Protein AF-A0A9P6KMV6-F1 (afdb_monomer)

Organism: NCBI:txid565426

Sequence (103 aa):
MFALCTGVDFPGIVFVLHESTPPSMIDFCQEGGRPDRSGKVASSVIIVEPGEVETRLQQGGELADVCTMGIYIQNNGCRRDKISEYTYVERVECSDVDSAGWD

Radius of gyration: 14.6 Å; Cα contacts (8 Å, |Δi|>4): 104; chains: 1; bounding box: 34×30×36 Å

Structure (mmCIF, N/CA/C/O backbone):
data_AF-A0A9P6KMV6-F1
#
_entry.id   AF-A0A9P6KMV6-F1
#
loop_
_atom_site.group_PDB
_atom_site.id
_atom_site.type_symbol
_atom_site.label_atom_id
_atom_site.label_alt_id
_atom_site.label_comp_id
_atom_site.label_asym_id
_atom_site.label_entity_id
_atom_site.label_seq_id
_atom_site.pdbx_PDB_ins_code
_atom_site.Cartn_x
_atom_site.Cartn_y
_atom_site.Cartn_z
_atom_site.occupancy
_atom_site.B_iso_or_equiv
_atom_site.auth_seq_id
_atom_site.auth_comp_id
_atom_site.auth_asym_id
_atom_site.auth_atom_id
_atom_site.pdbx_PDB_model_num
ATOM 1 N N . MET A 1 1 ? 2.308 -12.266 11.494 1.00 34.38 1 MET A N 1
ATOM 2 C CA . MET A 1 1 ? 2.065 -12.758 10.123 1.00 34.38 1 MET A CA 1
ATOM 3 C C . MET A 1 1 ? 3.427 -13.064 9.520 1.00 34.38 1 MET A C 1
ATOM 5 O O . MET A 1 1 ? 4.282 -12.192 9.585 1.00 34.38 1 MET A O 1
ATOM 9 N N . PHE A 1 2 ? 3.673 -14.290 9.056 1.00 29.47 2 PHE A N 1
ATOM 10 C CA . PHE A 1 2 ? 4.933 -14.649 8.398 1.00 29.47 2 PHE A CA 1
ATOM 11 C C . PHE A 1 2 ? 4.964 -14.012 7.007 1.00 29.47 2 PHE A C 1
ATOM 13 O O . PHE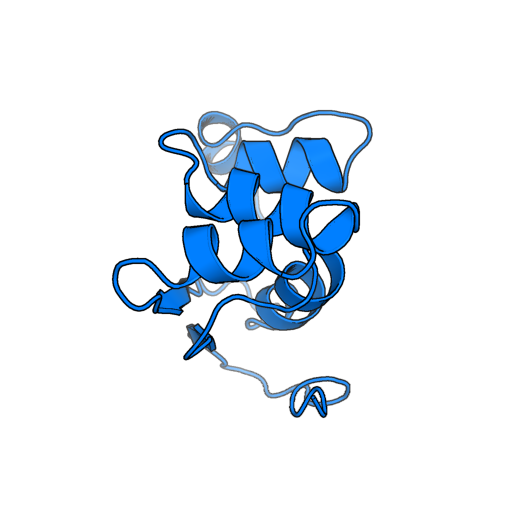 A 1 2 ? 4.081 -14.283 6.197 1.00 29.47 2 PHE A O 1
ATOM 20 N N . ALA A 1 3 ? 5.961 -13.171 6.745 1.00 43.88 3 ALA A N 1
ATOM 21 C CA . ALA A 1 3 ? 6.245 -12.659 5.41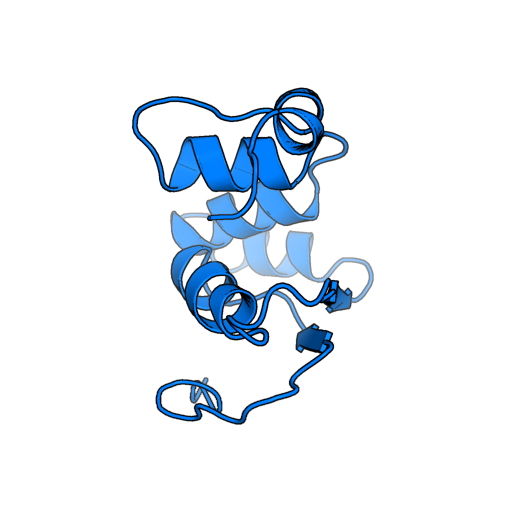4 1.00 43.88 3 ALA A CA 1
ATOM 22 C C . ALA A 1 3 ? 6.762 -13.822 4.546 1.00 43.88 3 ALA A C 1
ATOM 24 O O . ALA A 1 3 ? 7.941 -14.164 4.559 1.00 43.88 3 ALA A O 1
ATOM 25 N N . LEU A 1 4 ? 5.855 -14.478 3.818 1.00 47.56 4 LEU A N 1
ATOM 26 C CA . LEU A 1 4 ? 6.157 -15.580 2.889 1.00 47.56 4 LEU A CA 1
ATOM 27 C C . LEU A 1 4 ? 7.018 -15.141 1.689 1.00 47.56 4 LEU A C 1
ATOM 29 O O . LEU A 1 4 ? 7.472 -15.981 0.915 1.00 47.56 4 LEU A O 1
ATOM 33 N N . CYS A 1 5 ? 7.270 -13.839 1.554 1.00 41.91 5 CYS A N 1
ATOM 34 C CA . CYS A 1 5 ? 8.014 -13.246 0.452 1.00 41.91 5 CYS A CA 1
ATOM 35 C C . CYS A 1 5 ? 9.447 -12.830 0.826 1.00 41.91 5 CYS A C 1
ATOM 37 O O . CYS A 1 5 ? 10.240 -12.577 -0.080 1.00 41.91 5 CYS A O 1
ATOM 39 N N . THR A 1 6 ? 9.844 -12.760 2.104 1.00 44.47 6 THR A N 1
ATOM 40 C CA . THR A 1 6 ? 11.210 -12.342 2.480 1.00 44.47 6 THR A CA 1
ATOM 41 C C . THR A 1 6 ? 12.231 -13.430 2.134 1.00 44.47 6 THR A C 1
ATOM 43 O O . THR A 1 6 ? 12.432 -14.381 2.880 1.00 44.47 6 THR A O 1
ATOM 46 N N . GLY A 1 7 ? 12.889 -13.283 0.978 1.00 43.72 7 GLY A N 1
ATOM 47 C CA . GLY A 1 7 ? 13.963 -14.178 0.516 1.00 43.72 7 GLY A CA 1
ATOM 48 C C . GLY A 1 7 ? 13.658 -14.960 -0.765 1.00 43.72 7 GLY A C 1
ATOM 49 O O . GLY A 1 7 ? 14.479 -15.770 -1.183 1.00 43.72 7 GLY A O 1
ATOM 50 N N . VAL A 1 8 ? 12.512 -14.704 -1.403 1.00 51.44 8 VAL A N 1
ATOM 51 C CA . VAL A 1 8 ? 12.128 -15.318 -2.679 1.00 51.44 8 VAL A CA 1
ATOM 52 C C . VAL A 1 8 ? 12.431 -14.353 -3.834 1.00 51.44 8 VAL A C 1
ATOM 54 O O . VAL A 1 8 ? 11.830 -13.281 -3.917 1.00 51.44 8 VAL A O 1
ATOM 57 N N . ASP A 1 9 ? 13.381 -14.718 -4.698 1.00 56.19 9 ASP A N 1
ATOM 58 C CA . ASP A 1 9 ? 13.779 -13.979 -5.907 1.00 56.19 9 ASP A CA 1
ATOM 59 C C . ASP A 1 9 ? 13.571 -14.884 -7.131 1.00 56.19 9 ASP A C 1
ATOM 61 O O . ASP A 1 9 ? 14.429 -15.699 -7.478 1.00 56.19 9 ASP A O 1
ATOM 65 N N . PHE A 1 10 ? 12.374 -14.816 -7.723 1.00 58.94 10 PHE A N 1
ATOM 66 C CA . PHE A 1 10 ? 12.053 -15.552 -8.943 1.00 58.94 10 PHE A CA 1
ATOM 67 C C . PHE A 1 10 ? 12.038 -14.593 -10.137 1.00 58.94 10 PHE A C 1
ATOM 69 O O . PHE A 1 10 ? 11.246 -13.645 -10.144 1.00 58.94 10 PHE A O 1
ATOM 76 N N . PRO A 1 11 ? 12.840 -14.848 -11.185 1.00 59.94 11 PRO A N 1
ATOM 77 C CA . PRO A 1 11 ? 12.732 -14.079 -12.414 1.00 59.94 11 PRO A CA 1
ATOM 78 C C . PRO A 1 11 ? 11.349 -14.293 -13.046 1.00 59.94 11 PRO A C 1
ATOM 80 O O . PRO A 1 11 ? 10.858 -15.419 -13.133 1.00 59.94 11 PRO A O 1
ATOM 83 N N . GLY A 1 12 ? 10.725 -13.207 -13.510 1.00 61.44 12 GLY A N 1
ATOM 84 C CA . GLY A 1 12 ? 9.432 -13.248 -14.200 1.00 61.44 12 GLY A CA 1
ATOM 85 C C . GLY A 1 12 ? 8.186 -13.131 -13.314 1.00 61.44 12 GLY A C 1
ATOM 86 O O . GLY A 1 12 ? 7.096 -13.457 -13.782 1.00 61.44 12 GLY A O 1
ATOM 87 N N . ILE A 1 13 ? 8.299 -12.649 -12.071 1.00 61.59 13 ILE A N 1
ATOM 88 C CA . ILE A 1 13 ? 7.119 -12.228 -11.295 1.00 61.59 13 ILE A CA 1
ATOM 89 C C . ILE A 1 13 ? 6.483 -11.018 -11.989 1.00 61.59 13 ILE A C 1
ATOM 91 O O . ILE A 1 13 ? 7.106 -9.965 -12.108 1.00 61.59 13 ILE A O 1
ATOM 95 N N . VAL A 1 14 ? 5.234 -11.177 -12.430 1.00 65.56 14 VAL A N 1
ATOM 96 C CA . VAL A 1 14 ? 4.465 -10.129 -13.127 1.00 65.56 14 VAL A CA 1
ATOM 97 C C . VAL A 1 14 ? 3.386 -9.485 -12.252 1.00 65.56 14 VAL A C 1
ATOM 99 O O . VAL A 1 14 ? 2.863 -8.429 -12.607 1.00 65.56 14 VAL A O 1
ATOM 102 N N . PHE A 1 15 ? 3.064 -10.074 -11.095 1.00 67.75 15 PHE A N 1
ATOM 103 C CA . PHE A 1 15 ? 2.167 -9.459 -10.118 1.00 67.75 15 PHE A CA 1
ATOM 104 C C . PHE A 1 15 ? 2.471 -9.879 -8.675 1.00 67.75 15 PHE A C 1
ATOM 106 O O . PHE A 1 15 ? 2.952 -10.985 -8.430 1.00 67.75 15 PHE A O 1
ATOM 113 N N . VAL A 1 16 ? 2.142 -8.997 -7.731 1.00 73.62 16 VAL A N 1
ATOM 114 C CA . VAL A 1 16 ? 2.114 -9.253 -6.282 1.00 73.62 16 VAL A CA 1
ATOM 115 C C . VAL A 1 16 ? 0.700 -8.949 -5.786 1.00 73.62 16 VAL A C 1
ATOM 117 O O . VAL A 1 16 ? 0.142 -7.903 -6.118 1.00 73.62 16 VAL A O 1
ATOM 120 N N . LEU A 1 17 ? 0.104 -9.874 -5.033 1.00 81.50 17 LEU A N 1
ATOM 121 C CA . LEU A 1 17 ? -1.261 -9.762 -4.519 1.00 81.50 17 LEU A CA 1
ATOM 122 C C . LEU A 1 17 ? -1.260 -9.865 -2.993 1.00 81.50 17 LEU A C 1
ATOM 124 O O . LEU A 1 17 ? -0.816 -10.875 -2.449 1.00 81.50 17 LEU A O 1
ATOM 128 N N . HIS A 1 18 ? -1.818 -8.861 -2.323 1.00 82.75 18 HIS A N 1
ATOM 129 C CA . HIS A 1 18 ? -2.105 -8.898 -0.891 1.00 82.75 18 HIS A CA 1
ATOM 130 C C . HIS A 1 18 ? -3.612 -9.112 -0.686 1.00 82.75 18 HIS A C 1
ATOM 132 O O . HIS A 1 18 ? -4.418 -8.305 -1.145 1.00 82.75 18 HIS A O 1
ATOM 138 N N . GLU A 1 19 ? -3.992 -10.196 -0.004 1.00 82.19 19 GLU A N 1
ATOM 139 C CA . GLU A 1 19 ? -5.395 -10.553 0.298 1.00 82.19 19 GLU A CA 1
ATOM 140 C C . GLU A 1 19 ? -5.985 -9.751 1.477 1.00 82.19 19 GLU A C 1
ATOM 142 O O . GLU A 1 19 ? -7.173 -9.823 1.758 1.00 82.19 19 GLU A O 1
ATOM 147 N N . SER A 1 20 ? -5.161 -8.983 2.186 1.00 82.25 20 SER A N 1
ATOM 148 C CA . SER A 1 20 ? -5.605 -8.079 3.250 1.00 82.25 20 SER A CA 1
ATOM 149 C C . SER A 1 20 ? -4.659 -6.891 3.356 1.00 82.25 20 SER A C 1
ATOM 151 O O . SER A 1 20 ? -3.581 -6.887 2.748 1.00 82.25 20 SER A O 1
ATOM 153 N N . THR A 1 21 ? -5.025 -5.897 4.167 1.00 86.12 21 THR A N 1
ATOM 154 C CA . THR A 1 21 ? -4.170 -4.737 4.440 1.00 86.12 21 THR A CA 1
ATOM 155 C C . THR A 1 21 ? -2.796 -5.200 4.949 1.00 86.12 21 THR A C 1
ATOM 157 O O . THR A 1 21 ? -2.717 -5.926 5.953 1.00 86.12 21 THR A O 1
ATOM 160 N N . PRO A 1 22 ? -1.699 -4.790 4.287 1.00 88.00 22 PRO A N 1
ATOM 161 C CA . PRO A 1 22 ? -0.354 -5.034 4.782 1.00 88.00 22 PRO A CA 1
ATOM 162 C C . PRO A 1 22 ? -0.168 -4.491 6.210 1.00 88.00 22 PRO A C 1
ATOM 164 O O . PRO A 1 22 ? -0.772 -3.477 6.564 1.00 88.00 22 PRO A O 1
ATOM 167 N N . PRO A 1 23 ? 0.648 -5.146 7.053 1.00 83.56 23 PRO A N 1
ATOM 168 C CA . PRO A 1 23 ? 0.862 -4.710 8.432 1.00 83.56 23 PRO A CA 1
ATOM 169 C C . PRO A 1 23 ? 1.633 -3.384 8.544 1.00 83.56 23 PRO A C 1
ATOM 171 O O . PRO A 1 23 ? 1.420 -2.657 9.512 1.00 83.56 23 PRO A O 1
ATOM 174 N N . SER A 1 24 ? 2.484 -3.053 7.566 1.00 87.62 24 SER A N 1
ATOM 175 C CA . SER A 1 24 ? 3.196 -1.775 7.481 1.00 87.62 24 SER A CA 1
ATOM 176 C C . SER A 1 24 ? 3.493 -1.380 6.028 1.00 87.62 24 SER A C 1
ATOM 178 O O . SER A 1 24 ? 3.477 -2.220 5.122 1.00 87.62 24 SER A O 1
ATOM 180 N N . MET A 1 25 ? 3.813 -0.097 5.808 1.00 86.12 25 MET A N 1
ATOM 181 C CA . MET A 1 25 ? 4.251 0.411 4.497 1.00 86.12 25 MET A CA 1
ATOM 182 C C . MET A 1 25 ? 5.590 -0.186 4.064 1.00 86.12 25 MET A C 1
ATOM 184 O O . MET A 1 25 ? 5.813 -0.387 2.872 1.00 86.12 25 MET A O 1
ATOM 188 N N . ILE A 1 26 ? 6.477 -0.486 5.015 1.00 84.81 26 ILE A N 1
ATOM 189 C CA . ILE A 1 26 ? 7.772 -1.112 4.726 1.00 84.81 26 ILE A CA 1
ATOM 190 C C . ILE A 1 26 ? 7.553 -2.520 4.183 1.00 84.81 26 ILE A C 1
ATOM 192 O O . ILE A 1 26 ? 8.136 -2.858 3.154 1.00 84.81 26 ILE A O 1
ATOM 196 N N . ASP A 1 27 ? 6.688 -3.307 4.826 1.00 83.50 27 ASP A N 1
ATOM 197 C CA . ASP A 1 27 ? 6.373 -4.667 4.378 1.00 83.50 27 ASP A CA 1
ATOM 198 C C . ASP A 1 27 ? 5.768 -4.640 2.969 1.00 83.50 27 ASP A C 1
ATOM 200 O O . ASP A 1 27 ? 6.229 -5.351 2.078 1.00 83.50 27 ASP A O 1
ATOM 204 N N . PHE A 1 28 ? 4.817 -3.732 2.724 1.00 85.12 28 PHE A N 1
ATOM 205 C CA . PHE A 1 28 ? 4.229 -3.542 1.398 1.00 85.12 28 PHE A CA 1
ATOM 206 C C . PHE A 1 28 ? 5.276 -3.184 0.328 1.00 85.12 28 PHE A C 1
ATOM 208 O O . PHE A 1 28 ? 5.316 -3.806 -0.734 1.00 85.12 28 PHE A O 1
ATOM 215 N N . CYS A 1 29 ? 6.156 -2.216 0.597 1.00 81.62 29 CYS A N 1
ATOM 216 C CA . CYS A 1 29 ? 7.193 -1.802 -0.351 1.00 81.62 29 CYS A CA 1
ATOM 217 C C . CYS A 1 29 ? 8.232 -2.906 -0.606 1.00 81.62 29 CYS A C 1
ATOM 219 O O . CYS A 1 29 ? 8.676 -3.082 -1.742 1.00 81.62 29 CYS A O 1
ATOM 221 N N . GLN A 1 30 ? 8.620 -3.667 0.420 1.00 77.19 30 GLN A N 1
ATOM 222 C CA . GLN A 1 30 ? 9.577 -4.768 0.276 1.00 77.19 30 GLN A CA 1
ATOM 223 C C . GLN A 1 30 ? 9.001 -5.952 -0.505 1.00 77.19 30 GLN A C 1
ATOM 225 O O . GLN A 1 30 ? 9.734 -6.623 -1.235 1.00 77.19 30 GLN A O 1
ATOM 230 N N . GLU A 1 31 ? 7.708 -6.229 -0.351 1.00 73.19 31 GLU A N 1
ATOM 231 C CA . GLU A 1 31 ? 7.005 -7.269 -1.105 1.00 73.19 31 GLU A CA 1
ATOM 232 C C . GLU A 1 31 ? 6.746 -6.820 -2.552 1.00 73.19 31 GLU A C 1
ATOM 234 O O . GLU A 1 31 ? 7.014 -7.574 -3.489 1.00 73.19 31 GLU A O 1
ATOM 239 N N . GLY A 1 32 ? 6.325 -5.566 -2.747 1.00 63.66 32 GLY A N 1
ATOM 240 C CA . GLY A 1 32 ? 6.034 -4.972 -4.053 1.00 63.66 32 GLY A CA 1
ATOM 241 C C . GLY A 1 32 ? 7.259 -4.598 -4.897 1.00 63.66 32 GLY A C 1
ATOM 242 O O . GLY A 1 32 ? 7.125 -4.452 -6.107 1.00 63.66 32 GLY A O 1
ATOM 243 N N . GLY A 1 33 ? 8.449 -4.471 -4.302 1.00 60.22 33 GLY A N 1
ATOM 244 C CA . GLY A 1 33 ? 9.714 -4.180 -4.998 1.00 60.22 33 GLY A CA 1
ATOM 245 C C . GLY A 1 33 ? 10.415 -5.400 -5.614 1.00 60.22 33 GLY A C 1
ATOM 246 O O . GLY A 1 33 ? 11.549 -5.291 -6.079 1.00 60.22 33 GLY A O 1
ATOM 247 N N . ARG A 1 34 ? 9.772 -6.572 -5.580 1.00 57.84 34 ARG A N 1
ATOM 248 C CA . ARG A 1 34 ? 10.281 -7.848 -6.112 1.00 57.84 34 ARG A CA 1
ATOM 249 C C . ARG A 1 34 ? 10.066 -8.142 -7.598 1.00 57.84 34 ARG A C 1
ATOM 251 O O . ARG A 1 34 ? 10.689 -9.098 -8.058 1.00 57.84 34 ARG A O 1
ATOM 258 N N . PRO A 1 35 ? 9.199 -7.446 -8.353 1.00 57.53 35 PRO A N 1
ATOM 259 C CA . PRO A 1 35 ? 9.039 -7.774 -9.750 1.00 57.53 35 PRO A CA 1
ATOM 260 C C . PRO A 1 35 ? 10.330 -7.705 -10.549 1.00 57.53 35 PRO A C 1
ATOM 262 O O . PRO A 1 35 ? 11.251 -6.960 -10.217 1.00 57.53 35 PRO A O 1
ATOM 265 N N . ASP A 1 36 ? 10.351 -8.521 -11.601 1.00 50.44 36 ASP A N 1
ATOM 266 C CA . ASP A 1 36 ? 11.492 -8.758 -12.475 1.00 50.44 36 ASP A CA 1
ATOM 267 C C . ASP A 1 36 ? 12.272 -7.466 -12.782 1.00 50.44 36 ASP A C 1
ATOM 269 O O . ASP A 1 36 ? 11.774 -6.562 -13.454 1.00 50.44 36 ASP A O 1
ATOM 273 N N . ARG A 1 37 ? 13.532 -7.410 -12.328 1.00 56.84 37 ARG A N 1
ATOM 274 C CA . ARG A 1 37 ? 14.469 -6.310 -12.616 1.00 56.84 37 ARG A CA 1
ATOM 275 C C . ARG A 1 37 ? 14.832 -6.210 -14.102 1.00 56.84 37 ARG A C 1
ATOM 277 O O . ARG A 1 37 ? 15.531 -5.286 -14.494 1.00 56.84 37 ARG A O 1
ATOM 284 N N . SER A 1 38 ? 14.349 -7.128 -14.939 1.00 58.75 38 SER A N 1
ATOM 285 C CA . SER A 1 38 ? 14.566 -7.154 -16.391 1.00 58.75 38 SER A CA 1
ATOM 286 C C . SER A 1 38 ? 13.719 -6.142 -17.182 1.00 58.75 38 SER A C 1
ATOM 288 O O . SER A 1 38 ? 13.461 -6.362 -18.366 1.00 58.75 38 SER A O 1
ATOM 290 N N . GLY A 1 39 ? 13.231 -5.065 -16.562 1.00 57.91 39 GLY A N 1
ATOM 291 C CA . GLY A 1 39 ? 12.493 -4.023 -17.285 1.00 57.91 39 GLY A CA 1
ATOM 292 C C . GLY A 1 39 ? 11.003 -4.297 -17.507 1.00 57.91 39 GLY A C 1
ATOM 293 O O . GLY A 1 39 ? 10.345 -3.567 -18.249 1.00 57.91 39 GLY A O 1
ATOM 294 N N . LYS A 1 40 ? 10.450 -5.372 -16.933 1.00 60.66 40 LYS A N 1
ATOM 295 C CA . LYS A 1 40 ? 9.055 -5.759 -17.181 1.00 60.66 40 LYS A CA 1
ATOM 296 C C . LYS A 1 40 ? 8.118 -5.061 -16.206 1.00 60.66 40 LYS A C 1
ATOM 298 O O . LYS A 1 40 ? 8.325 -5.083 -14.997 1.00 60.66 40 LYS A O 1
ATOM 303 N N . VAL A 1 41 ? 7.050 -4.479 -16.750 1.00 64.06 41 VAL A N 1
ATOM 304 C CA . VAL A 1 41 ? 5.970 -3.890 -15.955 1.00 64.06 41 VAL A CA 1
ATOM 305 C C . VAL A 1 41 ? 5.345 -4.970 -15.084 1.00 64.06 41 VAL A C 1
ATOM 307 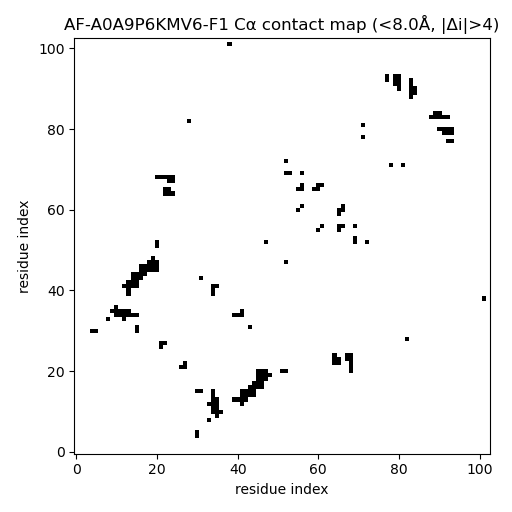O O . VAL A 1 41 ? 4.965 -6.033 -15.576 1.00 64.06 41 VAL A O 1
ATOM 310 N N . ALA A 1 42 ? 5.199 -4.666 -13.803 1.00 67.38 42 ALA A N 1
ATOM 311 C CA . ALA A 1 42 ? 4.521 -5.528 -12.861 1.00 67.38 42 ALA A CA 1
ATOM 312 C C . ALA A 1 42 ? 3.497 -4.760 -12.045 1.00 67.38 42 ALA A C 1
ATOM 314 O O . ALA A 1 42 ? 3.631 -3.559 -11.805 1.00 67.38 42 ALA A O 1
ATOM 315 N N . SER A 1 43 ? 2.455 -5.472 -11.635 1.00 73.81 43 SER A N 1
ATOM 316 C CA . SER A 1 43 ? 1.335 -4.896 -10.900 1.00 73.81 43 SER A CA 1
ATOM 317 C C . SER A 1 43 ? 1.351 -5.346 -9.443 1.00 73.81 43 SER A C 1
ATOM 319 O O . SER A 1 43 ? 1.472 -6.533 -9.156 1.00 73.81 43 SER A O 1
ATOM 321 N N . SER A 1 44 ? 1.192 -4.400 -8.520 1.00 79.94 44 SER A N 1
ATOM 322 C CA . SER A 1 44 ? 0.906 -4.692 -7.114 1.00 79.94 44 SER A CA 1
ATOM 323 C C . SER A 1 44 ? -0.564 -4.398 -6.841 1.00 79.94 44 SER A C 1
ATOM 325 O O . SER A 1 44 ? -1.053 -3.318 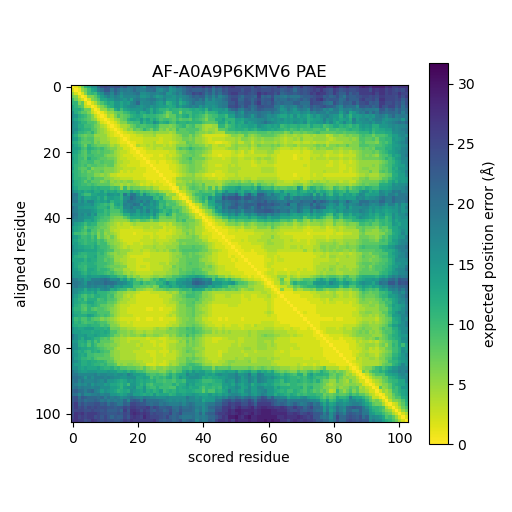-7.185 1.00 79.94 44 SER A O 1
ATOM 327 N N . VAL A 1 45 ? -1.277 -5.369 -6.275 1.00 83.94 45 VAL A N 1
ATOM 328 C CA . VAL A 1 45 ? -2.712 -5.285 -5.986 1.00 83.94 45 VAL A CA 1
ATOM 329 C C . VAL A 1 45 ? -2.938 -5.578 -4.509 1.00 83.94 45 VAL A C 1
ATOM 331 O O . VAL A 1 45 ? -2.472 -6.592 -3.992 1.00 83.94 45 VAL A O 1
ATOM 334 N N . ILE A 1 46 ? -3.688 -4.704 -3.841 1.00 86.19 46 ILE A N 1
ATOM 335 C CA . ILE A 1 46 ? -4.197 -4.936 -2.488 1.00 86.19 46 ILE A CA 1
ATOM 336 C C . ILE A 1 46 ? -5.706 -5.113 -2.608 1.00 86.19 46 ILE A C 1
ATOM 338 O O . ILE A 1 46 ? -6.395 -4.222 -3.108 1.00 86.19 46 ILE A O 1
ATOM 342 N N . ILE A 1 47 ? -6.210 -6.256 -2.160 1.00 87.38 47 ILE A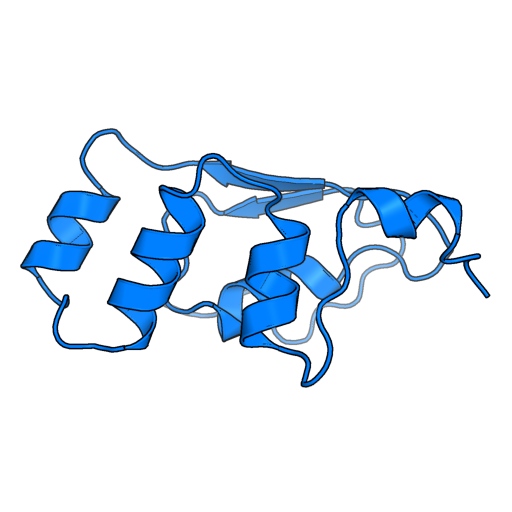 N 1
ATOM 343 C CA . ILE A 1 47 ? -7.641 -6.485 -1.981 1.00 87.38 47 ILE A CA 1
ATOM 344 C C . ILE A 1 47 ? -7.948 -6.234 -0.509 1.00 87.38 47 ILE A C 1
ATOM 346 O O . ILE A 1 47 ? -7.238 -6.712 0.370 1.00 87.38 47 ILE A O 1
ATOM 350 N N . VAL A 1 48 ? -8.974 -5.426 -0.265 1.00 87.44 48 VAL A N 1
ATOM 351 C CA . VAL A 1 48 ? -9.370 -4.979 1.070 1.00 87.44 48 VAL A CA 1
ATOM 352 C C . VAL A 1 48 ? -10.867 -5.192 1.202 1.00 87.44 48 VAL A C 1
ATOM 354 O O . VAL A 1 48 ? -11.629 -4.771 0.323 1.00 87.44 48 VAL A O 1
ATOM 357 N N . GLU A 1 49 ? -11.298 -5.836 2.283 1.00 89.12 49 GLU A N 1
ATOM 358 C CA . GLU A 1 49 ? -12.728 -5.984 2.549 1.00 89.12 49 GLU A CA 1
ATOM 359 C C . GLU A 1 49 ? -13.357 -4.638 2.956 1.00 89.12 49 GLU A C 1
ATOM 361 O O . GLU A 1 49 ? -12.706 -3.810 3.605 1.00 89.12 49 GLU A O 1
ATOM 366 N N . PRO A 1 50 ? -14.635 -4.383 2.616 1.00 88.56 50 PRO A N 1
ATOM 367 C CA . PRO A 1 50 ? -15.315 -3.172 3.062 1.00 88.56 50 PRO A CA 1
ATOM 368 C C . PRO A 1 50 ? -15.263 -3.024 4.591 1.00 88.56 50 PRO A C 1
ATOM 370 O O . PRO A 1 50 ? -15.718 -3.905 5.317 1.00 88.56 50 PRO A O 1
ATOM 373 N N . GLY A 1 51 ? -14.736 -1.902 5.088 1.00 88.94 51 GLY A N 1
ATOM 374 C CA . GLY A 1 51 ? -14.617 -1.636 6.528 1.00 88.94 51 GLY A CA 1
ATOM 375 C C . GLY A 1 51 ? -13.358 -2.203 7.200 1.00 88.94 51 GLY A C 1
ATOM 376 O O . GLY A 1 51 ? -13.146 -1.955 8.391 1.00 88.94 51 GLY A O 1
ATOM 377 N N . GLU A 1 52 ? -12.523 -2.969 6.488 1.00 90.81 52 GLU A N 1
ATOM 378 C CA . GLU A 1 52 ? -11.324 -3.598 7.061 1.00 90.81 52 GLU A CA 1
ATOM 379 C C . GLU A 1 52 ? -10.314 -2.555 7.564 1.00 90.81 52 GLU A C 1
ATOM 381 O O . GLU A 1 52 ? -9.786 -2.677 8.673 1.00 90.81 52 GLU A O 1
ATOM 386 N N . VAL A 1 53 ? -10.067 -1.504 6.775 1.00 88.44 53 VAL A N 1
ATOM 387 C CA . VAL A 1 53 ? -9.102 -0.446 7.116 1.00 88.44 53 VAL A CA 1
ATOM 388 C C . VAL A 1 53 ? -9.587 0.346 8.321 1.00 88.44 53 VAL A C 1
ATOM 390 O O . VAL A 1 53 ? -8.822 0.584 9.252 1.00 88.44 53 VAL A O 1
ATOM 393 N N . GLU A 1 54 ? -10.867 0.707 8.347 1.00 91.38 54 GLU A N 1
ATOM 394 C CA . GLU A 1 54 ? -11.493 1.430 9.451 1.00 91.38 54 GLU A CA 1
ATOM 395 C C . GLU A 1 54 ? -11.431 0.610 10.742 1.00 91.38 54 GLU A C 1
ATOM 397 O O . GLU A 1 54 ? -11.085 1.138 11.799 1.00 91.38 54 GLU A O 1
ATOM 402 N N . THR A 1 55 ? -11.694 -0.695 10.651 1.00 90.69 55 THR A N 1
ATOM 403 C CA . THR A 1 55 ? -11.612 -1.621 11.787 1.00 90.69 55 THR A CA 1
ATOM 404 C C . THR A 1 55 ? -10.181 -1.719 12.313 1.00 90.69 55 THR A C 1
ATOM 406 O O . THR A 1 55 ? -9.956 -1.636 13.522 1.00 90.69 55 THR A O 1
ATOM 409 N N . ARG A 1 56 ? -9.187 -1.830 11.425 1.00 87.38 56 ARG A N 1
ATOM 410 C CA . ARG A 1 56 ? -7.765 -1.845 11.806 1.00 87.38 56 ARG A CA 1
ATOM 411 C C . ARG A 1 56 ? -7.325 -0.540 12.462 1.00 87.38 56 ARG A C 1
ATOM 413 O O . ARG A 1 56 ? -6.636 -0.582 13.481 1.00 87.38 56 ARG A O 1
ATOM 420 N N . LEU A 1 57 ? -7.754 0.605 11.934 1.00 87.81 57 LEU A N 1
ATOM 421 C CA . LEU A 1 57 ? -7.488 1.915 12.534 1.00 87.81 57 LEU A CA 1
ATOM 422 C C . LEU A 1 57 ? -8.132 2.048 13.922 1.00 87.81 57 LEU A C 1
ATOM 424 O O . LEU A 1 57 ? -7.536 2.637 14.815 1.00 87.81 57 LEU A O 1
ATOM 428 N N . GLN A 1 58 ? -9.307 1.463 14.155 1.00 89.12 58 GLN A N 1
ATOM 429 C CA . GLN A 1 58 ? -9.923 1.454 15.489 1.00 89.12 58 GLN A CA 1
ATOM 430 C C . GLN A 1 58 ? -9.180 0.550 16.483 1.00 89.12 58 GLN A C 1
ATOM 432 O O . GLN A 1 58 ? -9.111 0.868 17.667 1.00 89.12 58 GLN A O 1
ATOM 437 N N . GLN A 1 59 ? -8.627 -0.572 16.019 1.00 86.38 59 GLN A N 1
ATOM 438 C CA . GLN A 1 59 ? -7.944 -1.553 16.871 1.00 86.38 59 GLN A CA 1
ATOM 439 C C . GLN A 1 59 ? -6.487 -1.188 17.184 1.00 86.38 59 GLN A C 1
ATOM 441 O O . GLN A 1 59 ? -5.976 -1.570 18.234 1.00 86.38 59 GLN A O 1
ATOM 446 N N . GLY A 1 60 ? -5.811 -0.481 16.277 1.00 80.19 60 GLY A N 1
ATOM 447 C CA . GLY A 1 60 ? -4.377 -0.201 16.374 1.00 80.19 60 GLY A CA 1
ATOM 448 C C . GLY A 1 60 ? -3.963 1.163 15.831 1.00 80.19 60 GLY A C 1
ATOM 449 O O . GLY A 1 60 ? -2.797 1.336 15.501 1.00 80.19 60 GLY A O 1
ATOM 450 N N . GLY A 1 61 ? -4.881 2.125 15.714 1.00 73.44 61 GLY A N 1
ATOM 451 C CA . GLY A 1 61 ? -4.635 3.428 15.084 1.00 73.44 61 GLY A CA 1
ATOM 452 C C . GLY A 1 61 ? -3.595 4.313 15.769 1.00 73.44 61 GLY A C 1
ATOM 453 O O . GLY A 1 61 ? -3.117 5.252 15.152 1.00 73.44 61 GLY A O 1
ATOM 454 N N . GLU A 1 62 ? -3.178 4.021 17.001 1.00 75.00 62 GLU A N 1
ATOM 455 C CA . GLU A 1 62 ? -2.029 4.715 17.604 1.00 75.00 62 GLU A CA 1
ATOM 456 C C . GLU A 1 62 ? -0.681 4.228 17.041 1.00 75.00 62 GLU A C 1
ATOM 458 O O . GLU A 1 62 ? 0.337 4.908 17.181 1.00 75.00 62 GLU A O 1
ATOM 463 N N . LEU A 1 63 ? -0.656 3.071 16.368 1.00 85.38 63 LEU A N 1
ATOM 464 C CA . LEU A 1 63 ? 0.534 2.561 15.699 1.00 85.38 63 LEU A CA 1
ATOM 465 C C . LEU A 1 63 ? 0.737 3.301 14.376 1.00 85.38 63 LEU A C 1
ATOM 467 O O . LEU A 1 63 ? -0.102 3.242 13.472 1.00 85.38 63 LEU A O 1
ATOM 471 N N . ALA A 1 64 ? 1.892 3.955 14.250 1.00 87.06 64 ALA A N 1
ATOM 472 C CA . ALA A 1 64 ? 2.264 4.727 13.067 1.00 87.06 64 ALA A CA 1
ATOM 473 C C . ALA A 1 64 ? 2.135 3.910 11.769 1.00 87.06 64 ALA A C 1
ATOM 475 O O . ALA A 1 64 ? 1.637 4.426 10.771 1.00 87.06 64 ALA A O 1
ATOM 476 N N . ASP A 1 65 ? 2.505 2.628 11.793 1.00 87.50 65 ASP A N 1
ATOM 477 C CA . ASP A 1 65 ? 2.426 1.744 10.627 1.00 87.50 65 ASP A CA 1
ATOM 478 C C . ASP A 1 65 ? 0.985 1.493 10.166 1.00 87.50 65 ASP A C 1
ATOM 480 O O . ASP A 1 65 ? 0.695 1.577 8.971 1.00 87.50 65 ASP A O 1
ATOM 484 N N . VAL A 1 66 ? 0.063 1.267 11.110 1.00 87.69 66 VAL A N 1
ATOM 485 C CA . VAL A 1 66 ? -1.363 1.046 10.820 1.00 87.69 66 VAL A CA 1
ATOM 486 C C . VAL A 1 66 ? -1.987 2.318 10.248 1.00 87.69 66 VAL A C 1
ATOM 488 O O . VAL A 1 66 ? -2.683 2.262 9.233 1.00 87.69 66 VAL A O 1
ATOM 491 N N . CYS A 1 67 ? -1.689 3.474 10.848 1.00 89.19 67 CYS A N 1
ATOM 492 C CA . CYS A 1 67 ? -2.133 4.770 10.332 1.00 89.19 67 CYS A CA 1
ATOM 493 C C . CYS A 1 67 ? -1.600 5.048 8.926 1.00 89.19 67 CYS A C 1
ATOM 495 O O . CYS A 1 67 ? -2.361 5.432 8.038 1.00 89.19 67 CYS A O 1
ATOM 497 N N . THR A 1 68 ? -0.305 4.829 8.706 1.00 91.44 68 THR A N 1
ATOM 498 C CA . THR A 1 68 ? 0.332 5.110 7.416 1.00 91.44 68 THR A CA 1
ATOM 499 C C . THR A 1 68 ? -0.234 4.204 6.324 1.00 91.44 68 THR A C 1
ATOM 501 O O . THR A 1 68 ? -0.560 4.693 5.242 1.00 91.44 68 THR A O 1
ATOM 504 N N . MET A 1 69 ? -0.451 2.914 6.612 1.00 91.69 69 MET A N 1
ATOM 505 C CA . MET A 1 69 ? -1.117 2.007 5.673 1.00 91.69 69 MET A CA 1
ATOM 506 C C . MET A 1 69 ? -2.563 2.406 5.390 1.00 91.69 69 MET A C 1
ATOM 508 O O . MET A 1 69 ? -2.987 2.355 4.236 1.00 91.69 69 MET A O 1
ATOM 512 N N . GLY A 1 70 ? -3.314 2.835 6.406 1.00 90.75 70 GLY A N 1
ATOM 513 C CA . GLY A 1 70 ? -4.683 3.316 6.224 1.00 90.75 70 GLY A CA 1
ATOM 514 C C . GLY A 1 70 ? -4.748 4.533 5.302 1.00 90.75 70 GLY A C 1
ATOM 515 O O . GLY A 1 70 ? -5.505 4.528 4.330 1.00 90.75 70 GLY A O 1
ATOM 516 N N . ILE A 1 71 ? -3.884 5.526 5.538 1.00 91.00 71 ILE A N 1
ATOM 517 C CA . ILE A 1 71 ? -3.743 6.710 4.675 1.00 91.00 71 ILE A CA 1
ATOM 518 C C . ILE A 1 71 ? -3.362 6.291 3.256 1.00 91.00 71 ILE A C 1
ATOM 520 O O . ILE A 1 71 ? -3.945 6.785 2.291 1.00 91.00 71 ILE A O 1
ATOM 524 N N . TYR A 1 72 ? -2.407 5.369 3.115 1.00 91.62 72 TYR A N 1
ATOM 525 C CA . TYR A 1 72 ? -1.990 4.873 1.812 1.00 91.62 72 TYR A CA 1
ATOM 526 C C . TYR A 1 72 ? -3.145 4.208 1.067 1.00 91.62 72 TYR A C 1
ATOM 528 O O . TYR A 1 72 ? -3.367 4.551 -0.091 1.00 91.62 72 TYR A O 1
ATOM 536 N N . ILE A 1 73 ? -3.893 3.298 1.704 1.00 91.00 73 ILE A N 1
ATOM 537 C CA . ILE A 1 73 ? -4.991 2.544 1.081 1.00 91.00 73 ILE A CA 1
ATOM 538 C C . ILE A 1 73 ? -6.151 3.461 0.692 1.00 91.00 73 ILE A C 1
ATOM 540 O O . ILE A 1 73 ? -6.643 3.351 -0.433 1.00 91.00 73 ILE A O 1
ATOM 544 N N . GLN A 1 74 ? -6.540 4.382 1.571 1.00 90.38 74 GLN A N 1
ATOM 545 C CA . GLN A 1 74 ? -7.649 5.315 1.347 1.00 90.38 74 GLN A CA 1
ATOM 546 C C . GLN A 1 74 ? -7.280 6.493 0.428 1.00 90.38 74 GLN A C 1
ATOM 548 O O . GLN A 1 74 ? -8.147 7.281 0.051 1.00 90.38 74 GLN A O 1
ATOM 553 N N . ASN A 1 75 ? -6.009 6.634 0.042 1.00 88.75 75 ASN A N 1
ATOM 554 C CA . ASN A 1 75 ? -5.563 7.707 -0.838 1.00 88.75 75 ASN A CA 1
ATOM 555 C C . ASN A 1 75 ? -6.207 7.620 -2.235 1.00 88.75 75 ASN A C 1
ATOM 557 O O . ASN A 1 75 ? -6.065 6.622 -2.945 1.00 88.75 75 ASN A O 1
ATOM 561 N N . ASN A 1 76 ? -6.817 8.720 -2.674 1.00 87.19 76 ASN A N 1
ATOM 562 C CA . ASN A 1 76 ? -7.360 8.867 -4.029 1.00 87.19 76 ASN A CA 1
ATOM 563 C C . ASN A 1 76 ? -6.352 9.481 -5.025 1.00 87.19 76 ASN A C 1
ATOM 565 O O . ASN A 1 76 ? -6.666 9.619 -6.204 1.00 87.19 76 ASN A O 1
ATOM 569 N N . GLY A 1 77 ? -5.159 9.874 -4.562 1.00 84.75 77 GLY A N 1
ATOM 570 C CA . GLY A 1 77 ? -4.085 10.422 -5.395 1.00 84.75 77 GLY A CA 1
ATOM 571 C C . GLY A 1 77 ? -3.138 9.368 -5.988 1.00 84.75 77 GLY A C 1
ATOM 572 O O . GLY A 1 77 ? -3.334 8.159 -5.845 1.00 84.75 77 GLY A O 1
ATOM 573 N N . CYS A 1 78 ? -2.057 9.839 -6.620 1.00 83.88 78 CYS A N 1
ATOM 574 C CA . CYS A 1 78 ? -0.992 8.983 -7.152 1.00 83.88 78 CYS A CA 1
ATOM 575 C C . CYS A 1 78 ? -0.402 8.105 -6.034 1.00 83.88 78 CYS A C 1
ATOM 577 O O . CYS A 1 78 ? 0.111 8.592 -5.026 1.00 83.88 78 CYS A O 1
ATOM 579 N N . ARG A 1 79 ? -0.464 6.780 -6.213 1.00 85.44 79 ARG A N 1
ATOM 580 C CA . ARG A 1 79 ? 0.080 5.819 -5.238 1.00 85.44 79 ARG A CA 1
ATOM 581 C C . ARG A 1 79 ? 1.605 5.884 -5.164 1.00 85.44 79 ARG A C 1
ATOM 583 O O . ARG A 1 79 ? 2.161 5.676 -4.091 1.00 85.44 79 ARG A O 1
ATOM 590 N N . ARG A 1 80 ? 2.267 6.211 -6.279 1.00 82.19 80 ARG A N 1
ATOM 591 C CA . ARG A 1 80 ? 3.726 6.364 -6.340 1.00 8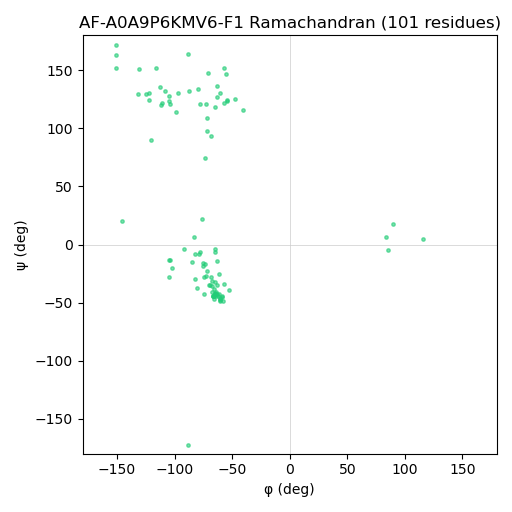2.19 80 ARG A CA 1
ATOM 592 C C . ARG A 1 80 ? 4.216 7.565 -5.542 1.00 82.19 80 ARG A C 1
ATOM 594 O O . ARG A 1 80 ? 5.176 7.415 -4.804 1.00 82.19 80 ARG A O 1
ATOM 601 N N . ASP A 1 81 ? 3.505 8.687 -5.612 1.00 83.25 81 ASP A N 1
ATOM 602 C CA . ASP A 1 81 ? 3.801 9.884 -4.820 1.00 83.25 81 ASP A CA 1
ATOM 603 C C . ASP A 1 81 ? 3.756 9.569 -3.319 1.00 83.25 81 ASP A C 1
ATOM 605 O O . ASP A 1 81 ? 4.693 9.871 -2.590 1.00 83.25 81 ASP A O 1
ATOM 609 N N . LYS A 1 82 ? 2.739 8.828 -2.857 1.00 84.44 82 LYS A N 1
ATOM 610 C CA . LYS A 1 82 ? 2.659 8.427 -1.442 1.00 84.44 82 LYS A CA 1
ATOM 611 C C . LYS A 1 82 ? 3.735 7.448 -0.997 1.00 84.44 82 LYS A C 1
ATOM 613 O O . LYS A 1 82 ? 4.208 7.553 0.131 1.00 84.44 82 LYS A O 1
ATOM 618 N N . ILE A 1 83 ? 4.147 6.525 -1.865 1.00 84.38 83 ILE A N 1
ATOM 619 C CA . ILE A 1 83 ? 5.328 5.696 -1.590 1.00 84.38 83 ILE A CA 1
ATOM 620 C C . ILE A 1 83 ? 6.571 6.585 -1.540 1.00 84.38 83 ILE A C 1
ATOM 622 O O . ILE A 1 83 ? 7.397 6.416 -0.646 1.00 84.38 83 ILE A O 1
ATOM 626 N N . SER A 1 84 ? 6.696 7.542 -2.461 1.00 82.31 84 SER A N 1
ATOM 627 C CA . SER A 1 84 ? 7.866 8.404 -2.559 1.00 82.31 84 SER A CA 1
ATOM 628 C C . SER A 1 84 ? 8.010 9.332 -1.364 1.00 82.31 84 SER A C 1
ATOM 630 O O . SER A 1 84 ? 9.097 9.430 -0.816 1.00 82.31 84 SER A O 1
ATOM 632 N N . GLU A 1 85 ? 6.920 9.949 -0.918 1.00 84.75 85 GLU A N 1
ATOM 633 C CA . GLU A 1 85 ?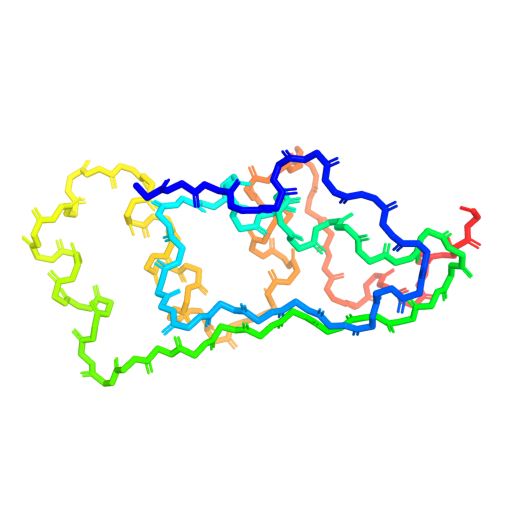 6.853 10.752 0.305 1.00 84.75 85 GLU A CA 1
ATOM 634 C C . GLU A 1 85 ? 7.270 9.950 1.546 1.00 84.75 85 GLU A C 1
ATOM 636 O O . GLU A 1 85 ? 7.864 10.500 2.469 1.00 84.75 85 GLU A O 1
ATOM 641 N N . TYR A 1 86 ? 6.969 8.650 1.566 1.00 82.75 86 TYR A N 1
ATOM 642 C CA . TYR A 1 86 ? 7.326 7.766 2.670 1.00 82.75 86 TYR A CA 1
ATOM 643 C C . TYR A 1 86 ? 8.787 7.285 2.625 1.00 82.75 86 TYR A C 1
ATOM 645 O O . TYR A 1 86 ? 9.416 7.134 3.670 1.00 82.75 86 TYR A O 1
ATOM 653 N N . THR A 1 87 ? 9.325 7.004 1.433 1.00 77.56 87 THR A N 1
ATOM 654 C CA . THR A 1 87 ? 10.618 6.306 1.259 1.00 77.56 87 THR A CA 1
ATOM 655 C C . THR A 1 87 ? 11.781 7.199 0.843 1.00 77.56 87 THR A C 1
ATOM 657 O O . THR A 1 87 ? 12.928 6.869 1.152 1.00 77.56 87 THR A O 1
ATOM 660 N N . TYR A 1 88 ? 11.520 8.306 0.151 1.00 69.25 88 TYR A N 1
ATOM 661 C CA . TYR A 1 88 ? 12.545 9.176 -0.415 1.00 69.25 88 TYR A CA 1
ATOM 662 C C . TYR A 1 88 ? 12.508 10.564 0.218 1.00 69.25 88 TYR A C 1
ATOM 664 O O . TYR A 1 88 ? 11.477 11.062 0.661 1.00 69.25 88 TYR A O 1
ATOM 672 N N . VAL A 1 89 ? 13.675 11.207 0.234 1.00 63.19 89 VAL A N 1
ATOM 673 C CA . VAL A 1 89 ? 13.821 12.596 0.689 1.00 63.19 89 VAL A CA 1
ATOM 674 C C . VAL A 1 89 ? 13.263 13.578 -0.353 1.00 63.19 89 VAL A C 1
ATOM 676 O O . VAL A 1 89 ? 12.784 14.650 0.007 1.00 63.19 89 VAL A O 1
ATOM 679 N N . GLU A 1 90 ? 13.274 13.196 -1.634 1.00 66.44 90 GLU A N 1
ATOM 680 C CA . GLU A 1 90 ? 12.700 13.955 -2.748 1.00 66.44 90 GLU A CA 1
ATOM 681 C C . GLU A 1 90 ? 11.492 13.203 -3.325 1.00 66.44 90 GLU A C 1
ATOM 683 O O . GLU A 1 90 ? 11.529 11.982 -3.494 1.00 66.44 90 GLU A O 1
ATOM 688 N N . ARG A 1 91 ? 10.394 13.921 -3.591 1.00 62.50 91 ARG A N 1
ATOM 689 C CA . ARG A 1 91 ? 9.166 13.327 -4.135 1.00 62.50 91 ARG A CA 1
ATOM 690 C C . ARG A 1 91 ? 9.290 13.101 -5.639 1.00 62.50 91 ARG A C 1
ATOM 692 O O . ARG A 1 91 ? 9.679 14.010 -6.363 1.00 62.50 91 ARG A O 1
ATOM 699 N N . VAL A 1 92 ? 8.885 11.915 -6.081 1.00 69.31 92 VAL A N 1
ATOM 700 C CA . VAL A 1 92 ? 8.736 11.544 -7.490 1.00 69.31 92 VAL A CA 1
ATOM 701 C C . VAL A 1 92 ? 7.253 11.359 -7.788 1.00 69.31 92 VAL A C 1
ATOM 703 O O . VAL A 1 92 ? 6.590 10.508 -7.182 1.00 69.31 92 VAL A O 1
ATOM 706 N N . GLU A 1 93 ? 6.724 12.139 -8.727 1.00 68.00 93 GLU A N 1
ATOM 707 C CA . GLU A 1 93 ? 5.317 12.073 -9.108 1.00 68.00 93 GLU A CA 1
ATOM 708 C C . GLU A 1 93 ? 5.073 11.044 -10.221 1.00 68.00 93 GLU A C 1
ATOM 710 O O . GLU A 1 93 ? 5.975 10.583 -10.920 1.00 68.00 93 GLU A O 1
ATOM 715 N N . CYS A 1 94 ? 3.805 10.664 -10.409 1.00 66.88 94 CYS A N 1
ATOM 716 C CA . CYS A 1 94 ? 3.412 9.750 -11.485 1.00 66.88 94 CYS A CA 1
ATOM 717 C C . CYS A 1 94 ? 3.731 10.310 -12.891 1.00 66.88 94 CYS A C 1
ATOM 719 O O . CYS A 1 94 ? 3.908 9.526 -13.818 1.00 66.88 94 CYS A O 1
ATOM 721 N N . SER A 1 95 ? 3.806 11.635 -13.056 1.00 65.56 95 SER A N 1
ATOM 722 C CA . SER A 1 95 ? 4.171 12.306 -14.314 1.00 65.56 95 SER A CA 1
ATOM 723 C C . SER A 1 95 ? 5.648 12.176 -14.671 1.00 65.56 95 SER A C 1
ATOM 725 O O . SER A 1 95 ? 6.005 12.259 -15.843 1.00 65.56 95 SER A O 1
ATOM 727 N N . ASP A 1 96 ? 6.504 11.932 -13.682 1.00 58.53 96 ASP A N 1
ATOM 728 C CA . ASP A 1 96 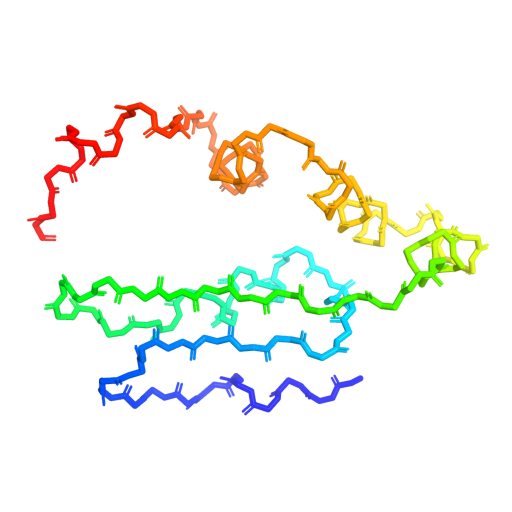? 7.953 11.855 -13.882 1.00 58.53 96 ASP A CA 1
ATOM 729 C C . ASP A 1 96 ? 8.379 10.473 -14.399 1.00 58.53 96 ASP A C 1
ATOM 731 O O . ASP A 1 96 ? 9.523 10.262 -14.797 1.00 58.53 96 ASP A O 1
ATOM 735 N N . VAL A 1 97 ? 7.445 9.519 -14.436 1.00 56.50 97 VAL A N 1
ATOM 736 C CA . VAL A 1 97 ? 7.699 8.113 -14.773 1.00 56.50 97 VAL A CA 1
ATOM 737 C C . VAL A 1 97 ? 7.976 7.914 -16.267 1.00 56.50 97 VAL A C 1
ATOM 739 O O . VAL A 1 97 ? 8.741 7.019 -16.609 1.00 56.50 97 VAL A O 1
ATOM 742 N N . ASP A 1 98 ? 7.454 8.778 -17.145 1.00 51.34 98 ASP A N 1
ATOM 743 C CA . ASP A 1 98 ? 7.818 8.777 -18.574 1.00 51.34 98 ASP A CA 1
ATOM 744 C C . ASP A 1 98 ? 9.236 9.340 -18.816 1.00 51.34 98 ASP A C 1
ATOM 746 O O . ASP A 1 98 ? 9.820 9.127 -19.878 1.00 51.34 98 ASP A O 1
ATOM 750 N N . SER A 1 99 ? 9.802 10.044 -17.826 1.00 44.47 99 SER A N 1
ATOM 751 C CA . SER A 1 99 ? 11.147 10.648 -17.867 1.00 44.47 99 SER A CA 1
ATOM 752 C C . SER A 1 99 ? 12.189 9.842 -17.090 1.00 44.47 99 SER A C 1
ATOM 754 O O . SER A 1 99 ? 13.388 9.985 -17.333 1.00 44.47 99 SER A O 1
ATOM 756 N N . ALA A 1 100 ? 11.744 8.985 -16.169 1.00 44.09 100 ALA A N 1
ATOM 757 C CA . ALA A 1 100 ? 12.565 7.988 -15.503 1.00 44.09 100 ALA A CA 1
ATOM 758 C C . ALA A 1 100 ? 12.856 6.856 -16.497 1.00 44.09 100 ALA A C 1
ATOM 760 O O . ALA A 1 100 ? 12.250 5.783 -16.461 1.00 44.09 100 ALA A O 1
ATOM 761 N N . GLY A 1 101 ? 13.754 7.152 -17.440 1.00 34.22 101 GLY A N 1
ATOM 762 C CA . GLY A 1 101 ? 14.389 6.159 -18.287 1.00 34.22 101 GLY A CA 1
ATOM 763 C C . GLY A 1 101 ? 14.872 5.015 -17.410 1.00 34.22 101 GLY A C 1
ATOM 764 O O . GLY A 1 101 ? 15.551 5.228 -16.414 1.00 34.22 101 GLY A O 1
ATOM 765 N N . TRP A 1 102 ? 14.431 3.816 -17.754 1.00 41.28 102 TRP A N 1
ATOM 766 C CA . TRP A 1 102 ? 14.966 2.604 -17.176 1.00 41.28 102 TRP A CA 1
ATOM 767 C C . TRP A 1 102 ? 16.366 2.425 -17.762 1.00 41.28 102 TRP A C 1
ATOM 769 O O . TRP A 1 102 ? 16.490 2.139 -18.957 1.00 41.28 102 TRP A O 1
ATOM 779 N N . ASP A 1 103 ? 17.394 2.623 -16.949 1.00 34.94 103 ASP A N 1
ATOM 780 C CA . ASP A 1 103 ? 18.706 1.999 -17.106 1.00 34.94 103 ASP A CA 1
ATOM 781 C C . ASP A 1 103 ? 18.856 0.776 -16.187 1.00 34.94 103 ASP A C 1
ATOM 783 O O . ASP A 1 103 ? 18.417 0.821 -15.013 1.00 34.94 103 ASP A O 1
#

InterPro domains:
  IPR027417 P-loop containing nucleoside triphosphate hydrolase [G3DSA:3.40.50.300] (3-100)
  IPR027417 P-loop containing nucleoside triphosphate hydrolase [SSF52540] (4-57)

Nearest PDB structures (foldseek):
  8pfl-assembly1_A  TM=7.913E-01  e=2.215E-04  Homo sapiens
  6jtz-assembly1_A  TM=7.448E-01  e=1.815E-04  Homo sapiens
  7a8r-assembly1_A  TM=7.678E-01  e=1.089E-03  Bos taurus
  4q47-assembly1_A  TM=8.203E-01  e=2.413E-03  Deinococcus radiodurans R1 = ATCC 13939 = DSM 20539
  5lba-assembly3_C  TM=7.572E-01  e=9.532E-04  Homo sapiens

Foldseek 3Di:
DDLPQVPDADAAAQEAEAAEQDQFLVSLCVRGVRYHLPPHHHYYYYDYDVCRLVVQCVVPVVDPRSVLSSCLVPDPAFSQQSNCVVPHPDGDHPVCVVVPDRD

pLDDT: mean 72.93, std 16.63, range [29.47, 91.69]

Secondary structure (DSSP, 8-state):
---TTTT---TT--EEEESS--S-HHHHHHHHT-S-TTT---EEEE---TTHHHHHHHHHTTSHHHHHHHHHHH--S-HHHHHHHHH-SS---GGGGGTS---

Mean predicted aligned error: 9.61 Å

Solvent-accessible surface area (backbone atoms only — not comparable to full-atom values): 6455 Å² total; per-residue (Å²): 132,84,71,89,56,82,87,70,88,58,88,73,41,51,66,42,80,36,86,4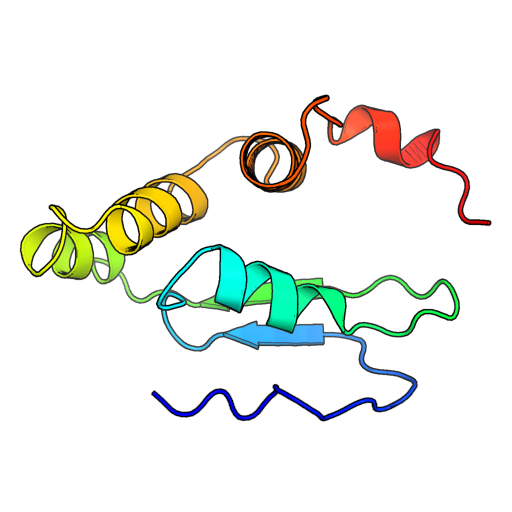4,81,60,78,25,56,65,58,45,51,63,59,57,68,57,44,24,87,83,79,56,83,57,48,74,46,75,43,71,61,92,64,48,58,61,51,47,38,73,76,41,42,88,40,66,40,42,40,51,33,41,55,59,70,70,48,89,65,64,66,57,30,58,51,21,63,72,76,39,98,62,76,50,50,72,80,50,54,86,70,56,71,88,128